Protein AF-A0A2V6G8P4-F1 (afdb_monomer_lite)

Structure (mmCIF, N/CA/C/O backbone):
data_AF-A0A2V6G8P4-F1
#
_entry.id   AF-A0A2V6G8P4-F1
#
loop_
_atom_site.group_PDB
_atom_site.id
_atom_site.type_symbol
_atom_site.label_atom_id
_atom_site.label_alt_id
_atom_site.label_comp_id
_atom_site.label_asym_id
_atom_site.label_entity_id
_atom_site.label_seq_id
_atom_site.pdbx_PDB_ins_code
_atom_site.Cartn_x
_atom_site.Cartn_y
_atom_site.Cartn_z
_atom_site.occupancy
_atom_site.B_iso_or_equiv
_atom_site.auth_seq_id
_atom_site.auth_comp_id
_atom_site.auth_asym_id
_atom_site.auth_atom_id
_atom_site.pdbx_PDB_model_num
ATOM 1 N N . MET A 1 1 ? 22.474 -13.464 -49.211 1.00 40.06 1 MET A N 1
ATOM 2 C CA . MET A 1 1 ? 23.009 -12.945 -47.936 1.00 40.06 1 MET A CA 1
ATOM 3 C C . MET A 1 1 ? 21.839 -12.470 -47.101 1.00 40.06 1 MET A C 1
ATOM 5 O O . MET A 1 1 ? 21.178 -11.500 -47.440 1.00 40.06 1 MET A O 1
ATOM 9 N N . THR A 1 2 ? 21.511 -13.287 -46.114 1.00 39.16 2 THR A N 1
ATOM 10 C CA . THR A 1 2 ? 20.332 -13.243 -45.253 1.00 39.16 2 THR A CA 1
ATOM 11 C C . THR A 1 2 ? 20.549 -12.242 -44.122 1.00 39.16 2 THR A C 1
ATOM 13 O O . THR A 1 2 ? 21.585 -12.309 -43.472 1.00 39.16 2 THR A O 1
ATOM 16 N N . SER A 1 3 ? 19.586 -11.352 -43.874 1.00 38.47 3 SER A N 1
ATOM 17 C CA . SER A 1 3 ? 19.017 -11.068 -42.543 1.00 38.47 3 SER A CA 1
ATOM 18 C C . SER A 1 3 ? 18.161 -9.800 -42.625 1.00 38.47 3 SER A C 1
ATOM 20 O O . SER A 1 3 ? 18.639 -8.675 -42.485 1.00 38.47 3 SER A O 1
ATOM 22 N N . ALA A 1 4 ? 16.870 -9.993 -42.896 1.00 38.97 4 ALA A N 1
ATOM 23 C CA . ALA A 1 4 ? 15.856 -8.992 -42.617 1.00 38.97 4 ALA A CA 1
ATOM 24 C C . ALA A 1 4 ? 15.680 -8.947 -41.095 1.00 38.97 4 ALA A C 1
ATOM 26 O O . ALA A 1 4 ? 15.200 -9.903 -40.489 1.00 38.97 4 ALA A O 1
ATOM 27 N N . ASN A 1 5 ? 16.125 -7.854 -40.481 1.00 39.84 5 ASN A N 1
ATOM 28 C CA . ASN A 1 5 ? 16.019 -7.632 -39.048 1.00 39.84 5 ASN A CA 1
ATOM 29 C C . ASN A 1 5 ? 14.533 -7.534 -38.661 1.00 39.84 5 ASN A C 1
ATOM 31 O O . ASN A 1 5 ? 13.857 -6.539 -38.939 1.00 39.84 5 ASN A O 1
ATOM 35 N N . SER A 1 6 ? 14.015 -8.604 -38.062 1.00 38.91 6 SER A N 1
ATOM 36 C CA . SER A 1 6 ? 12.647 -8.744 -37.580 1.00 38.91 6 SER A CA 1
ATOM 37 C C . SER A 1 6 ? 12.410 -7.825 -36.380 1.00 38.91 6 SER A C 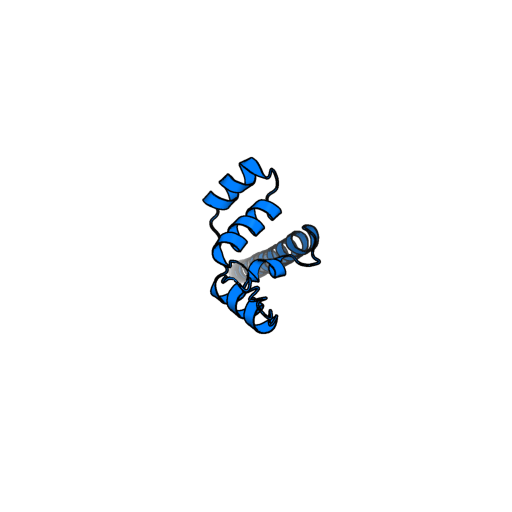1
ATOM 39 O O . SER A 1 6 ? 12.471 -8.248 -35.227 1.00 38.91 6 SER A O 1
ATOM 41 N N . ARG A 1 7 ? 12.096 -6.552 -36.629 1.00 43.25 7 ARG A N 1
ATOM 42 C CA . ARG A 1 7 ? 11.439 -5.710 -35.624 1.00 43.25 7 ARG A CA 1
ATOM 43 C C . ARG A 1 7 ? 9.972 -6.117 -35.548 1.00 43.25 7 ARG A C 1
ATOM 45 O O . ARG A 1 7 ? 9.107 -5.481 -36.144 1.00 43.25 7 ARG A O 1
ATOM 52 N N . SER A 1 8 ? 9.687 -7.178 -34.794 1.00 38.25 8 SER A N 1
ATOM 53 C CA . SER A 1 8 ? 8.346 -7.425 -34.268 1.00 38.25 8 SER A CA 1
ATOM 54 C C . SER A 1 8 ? 8.046 -6.354 -33.214 1.00 38.25 8 SER A C 1
ATOM 56 O O . SER A 1 8 ? 8.155 -6.578 -32.009 1.00 38.25 8 SER A O 1
ATOM 58 N N . GLY A 1 9 ? 7.734 -5.143 -33.674 1.00 42.72 9 GLY A N 1
ATOM 59 C CA . GLY A 1 9 ? 7.118 -4.125 -32.840 1.00 42.72 9 GLY A CA 1
ATOM 60 C C . GLY A 1 9 ? 5.787 -4.686 -32.359 1.00 42.72 9 GLY A C 1
ATOM 61 O O . GLY A 1 9 ? 4.838 -4.763 -33.136 1.00 42.72 9 GLY A O 1
ATOM 62 N N . SER A 1 10 ? 5.743 -5.155 -31.112 1.00 52.81 10 SER A N 1
ATOM 63 C CA . SER A 1 10 ? 4.498 -5.533 -30.452 1.00 52.81 10 SER A CA 1
ATOM 64 C C . SER A 1 10 ? 3.526 -4.363 -30.606 1.00 52.81 10 SER A C 1
ATOM 66 O O . SER A 1 10 ? 3.788 -3.274 -30.096 1.00 52.81 10 SER A O 1
ATOM 68 N N . ARG A 1 11 ? 2.438 -4.556 -31.366 1.00 57.59 11 ARG A N 1
ATOM 69 C CA . ARG A 1 11 ? 1.285 -3.652 -31.325 1.00 57.59 11 ARG A CA 1
ATOM 70 C C . ARG A 1 11 ? 0.729 -3.757 -29.911 1.00 57.59 11 ARG A C 1
ATOM 72 O O . ARG A 1 11 ? -0.075 -4.644 -29.637 1.00 57.59 11 ARG A O 1
ATOM 79 N N . SER A 1 12 ? 1.201 -2.899 -29.013 1.00 60.06 12 SER A N 1
ATOM 80 C CA . SER A 1 12 ? 0.671 -2.805 -27.661 1.00 60.06 12 SER A CA 1
ATOM 81 C C . SER A 1 12 ? -0.811 -2.452 -27.759 1.00 60.06 12 SER A C 1
ATOM 83 O O . SER A 1 12 ? -1.199 -1.443 -28.348 1.00 60.06 12 SER A O 1
ATOM 85 N N . ARG A 1 13 ? -1.664 -3.324 -27.225 1.00 78.06 13 ARG A N 1
ATOM 86 C CA . ARG A 1 13 ? -3.091 -3.054 -27.049 1.00 78.06 13 ARG A CA 1
ATOM 87 C C . ARG A 1 13 ? -3.271 -2.748 -25.561 1.00 78.06 13 ARG A C 1
ATOM 89 O O . ARG A 1 13 ? -3.227 -3.683 -24.767 1.00 78.06 13 ARG A O 1
ATOM 96 N N . PRO A 1 14 ? -3.465 -1.477 -25.146 1.00 88.25 14 PRO A N 1
ATOM 97 C CA . PRO A 1 14 ? -3.460 -1.093 -23.728 1.00 88.25 14 PRO A CA 1
ATOM 98 C C . PRO A 1 14 ? -4.406 -1.912 -22.841 1.00 88.25 14 PRO A C 1
ATOM 100 O O . PRO A 1 14 ? -4.102 -2.179 -21.685 1.00 88.25 14 PRO A O 1
ATOM 103 N N . LYS A 1 15 ? -5.537 -2.372 -23.389 1.00 92.94 15 LYS A N 1
ATOM 104 C CA . LYS A 1 15 ? -6.476 -3.248 -22.673 1.00 92.94 15 LYS A CA 1
ATOM 105 C C . LYS A 1 15 ? -5.884 -4.621 -22.335 1.00 92.94 15 LYS A C 1
ATOM 107 O O . LYS A 1 15 ? -6.175 -5.153 -21.268 1.00 92.94 15 LYS A O 1
ATOM 112 N N . GLU A 1 16 ? -5.075 -5.184 -23.225 1.00 94.31 16 GLU A N 1
ATOM 113 C CA . GLU A 1 16 ? -4.413 -6.474 -23.013 1.00 94.31 16 GLU A CA 1
ATOM 114 C C . GLU A 1 16 ? -3.206 -6.341 -22.105 1.00 94.31 16 GLU A C 1
ATOM 116 O O . GLU A 1 16 ? -3.076 -7.140 -21.187 1.00 94.31 16 GLU A O 1
ATOM 121 N N . ASP A 1 17 ? -2.394 -5.295 -22.286 1.00 95.25 17 ASP A N 1
ATOM 122 C CA . ASP A 1 17 ? -1.287 -5.006 -21.371 1.00 95.25 17 ASP A CA 1
ATOM 123 C C . ASP A 1 17 ? -1.830 -4.788 -19.942 1.00 95.25 17 ASP A C 1
ATOM 125 O O . ASP A 1 17 ? -1.281 -5.327 -18.986 1.00 95.25 17 ASP A O 1
ATOM 129 N N . ALA A 1 18 ? -2.971 -4.104 -19.781 1.00 94.88 18 ALA A N 1
ATOM 130 C CA . ALA A 1 18 ? -3.638 -3.962 -18.484 1.00 94.88 18 ALA A CA 1
ATOM 131 C C . ALA A 1 18 ? -4.169 -5.292 -17.917 1.00 94.88 18 ALA A C 1
ATOM 133 O O . ALA A 1 18 ? -4.150 -5.499 -16.702 1.00 94.88 18 ALA A O 1
ATOM 134 N N . ALA A 1 19 ? -4.668 -6.193 -18.768 1.00 95.75 19 ALA A N 1
ATOM 135 C CA . ALA A 1 19 ? -5.090 -7.526 -18.339 1.00 95.75 19 ALA A CA 1
ATOM 136 C C . ALA A 1 19 ? -3.890 -8.381 -17.898 1.00 95.75 19 ALA A C 1
ATOM 138 O O . ALA A 1 19 ? -3.971 -9.057 -16.874 1.00 95.75 19 ALA A O 1
ATOM 139 N N . GLU A 1 20 ? -2.773 -8.298 -18.620 1.00 95.75 20 GLU A N 1
ATOM 140 C CA . GLU A 1 20 ? -1.522 -8.979 -18.285 1.00 95.75 20 GLU A CA 1
ATOM 141 C C . GLU A 1 20 ? -0.929 -8.450 -16.974 1.00 95.75 20 GLU A C 1
ATOM 143 O O . GLU A 1 20 ? -0.571 -9.249 -16.108 1.00 95.75 20 GLU A O 1
ATOM 148 N N . ILE A 1 21 ? -0.910 -7.122 -16.777 1.00 96.25 21 ILE A N 1
ATOM 149 C CA . ILE A 1 21 ? -0.514 -6.498 -15.505 1.00 96.25 21 ILE A CA 1
ATOM 150 C C . ILE A 1 21 ? -1.346 -7.085 -14.364 1.00 96.25 21 ILE A C 1
ATOM 152 O O . ILE A 1 21 ? -0.776 -7.625 -13.424 1.00 96.25 21 ILE A O 1
ATOM 156 N N . ARG A 1 22 ? -2.683 -7.063 -14.457 1.00 96.19 22 ARG A N 1
ATOM 157 C CA . ARG A 1 22 ? -3.555 -7.603 -13.396 1.00 96.19 22 ARG A CA 1
ATOM 158 C C . ARG A 1 22 ? -3.325 -9.087 -13.121 1.00 96.19 22 ARG A C 1
ATOM 160 O O . ARG A 1 22 ? -3.465 -9.517 -11.984 1.00 96.19 22 ARG A O 1
ATOM 167 N N . LYS A 1 23 ? -2.989 -9.871 -14.147 1.00 97.06 23 LYS A N 1
ATOM 168 C CA . LYS A 1 23 ? -2.749 -11.312 -14.015 1.00 97.06 23 LYS A CA 1
ATOM 169 C C . LYS A 1 23 ? -1.408 -11.631 -13.349 1.00 97.06 23 LYS A C 1
ATOM 171 O O . LYS A 1 23 ? -1.294 -12.663 -12.693 1.00 97.06 23 LYS A O 1
ATOM 176 N N . ARG A 1 24 ? -0.385 -10.804 -13.573 1.00 97.25 24 ARG A N 1
ATOM 177 C CA . ARG A 1 24 ? 1.008 -11.114 -13.206 1.00 97.25 24 ARG A CA 1
ATOM 178 C C . ARG A 1 24 ? 1.595 -10.241 -12.115 1.00 97.25 24 ARG A C 1
ATOM 180 O O . ARG A 1 24 ? 2.651 -10.600 -11.598 1.00 97.25 24 ARG A O 1
ATOM 187 N N . ALA A 1 25 ? 0.961 -9.115 -11.804 1.00 96.12 25 ALA A N 1
ATOM 188 C CA . ALA A 1 25 ? 1.404 -8.227 -10.747 1.00 96.12 25 ALA A CA 1
ATOM 189 C C . ALA A 1 25 ? 1.497 -9.004 -9.432 1.00 96.12 25 ALA A C 1
ATOM 191 O O . ALA A 1 25 ? 0.529 -9.587 -8.949 1.00 96.12 25 ALA A O 1
ATOM 192 N N . ARG A 1 26 ? 2.705 -9.018 -8.888 1.00 97.31 26 ARG A N 1
ATOM 193 C CA . ARG A 1 26 ? 3.075 -9.545 -7.579 1.00 97.31 26 ARG A CA 1
ATOM 194 C C . ARG A 1 26 ? 4.293 -8.760 -7.120 1.00 97.31 26 ARG A C 1
ATOM 196 O O . ARG A 1 26 ? 4.917 -8.075 -7.931 1.00 97.31 26 ARG A O 1
ATOM 203 N N . PHE A 1 27 ? 4.604 -8.860 -5.841 1.00 97.81 27 PHE A N 1
ATOM 204 C CA . PHE A 1 27 ? 5.772 -8.219 -5.267 1.00 97.81 27 PHE A CA 1
ATOM 205 C C . PHE A 1 27 ? 6.341 -9.066 -4.130 1.00 97.81 27 PHE A C 1
ATOM 207 O O . PHE A 1 27 ? 5.655 -9.944 -3.600 1.00 97.81 27 PHE A O 1
ATOM 214 N N . SER A 1 28 ? 7.586 -8.788 -3.762 1.00 98.38 28 SER A N 1
ATOM 215 C CA . SER A 1 28 ? 8.297 -9.430 -2.658 1.00 98.38 28 SER A CA 1
ATOM 216 C C . SER A 1 28 ? 8.985 -8.361 -1.819 1.00 98.38 28 SER A C 1
ATOM 218 O O . SER A 1 28 ? 9.838 -7.636 -2.319 1.00 98.38 28 SER A O 1
ATOM 220 N N . ILE A 1 29 ? 8.612 -8.249 -0.540 1.00 97.81 29 ILE A N 1
ATOM 221 C CA . ILE A 1 29 ? 9.198 -7.252 0.372 1.00 97.81 29 ILE A CA 1
ATOM 222 C C . ILE A 1 29 ? 10.721 -7.433 0.503 1.00 97.81 29 ILE A C 1
ATOM 224 O O . ILE A 1 29 ? 11.424 -6.439 0.348 1.00 97.81 29 ILE A O 1
ATOM 228 N N . PRO A 1 30 ? 11.262 -8.653 0.718 1.00 98.31 30 PRO A N 1
ATOM 229 C CA . PRO A 1 30 ? 12.712 -8.843 0.774 1.00 98.31 30 PRO A CA 1
ATOM 230 C C . PRO A 1 30 ? 13.445 -8.358 -0.484 1.00 98.31 30 PRO A C 1
ATOM 232 O O . PRO A 1 30 ? 14.480 -7.713 -0.373 1.00 98.31 30 PRO A O 1
ATOM 235 N N . GLU A 1 31 ? 12.890 -8.613 -1.672 1.00 98.31 31 GLU A N 1
ATOM 236 C CA . GLU A 1 31 ? 13.490 -8.165 -2.937 1.00 98.31 31 GLU A CA 1
ATOM 237 C C . GLU A 1 31 ? 13.398 -6.646 -3.109 1.00 98.31 31 GLU A C 1
ATOM 239 O O . GLU A 1 31 ? 14.313 -6.033 -3.648 1.00 98.31 31 GLU A O 1
ATOM 244 N N . ILE A 1 32 ? 12.303 -6.023 -2.662 1.00 98.44 32 ILE A N 1
ATOM 245 C CA . ILE A 1 32 ? 12.163 -4.562 -2.683 1.00 98.44 32 ILE A CA 1
ATOM 246 C C . ILE A 1 32 ? 13.239 -3.922 -1.812 1.00 98.44 32 ILE A C 1
ATOM 248 O O . ILE A 1 32 ? 13.870 -2.977 -2.267 1.00 98.44 32 ILE A O 1
ATOM 252 N N . LEU A 1 33 ? 13.477 -4.452 -0.609 1.00 98.19 33 LEU A N 1
ATOM 253 C CA . LEU A 1 33 ? 14.508 -3.935 0.294 1.00 98.19 33 LEU A CA 1
ATOM 254 C C . LEU A 1 33 ? 15.910 -4.048 -0.328 1.00 98.19 33 LEU A C 1
ATOM 256 O O . LEU A 1 33 ? 16.668 -3.087 -0.291 1.00 98.19 33 LEU A O 1
ATOM 260 N N . GLU A 1 34 ? 16.231 -5.168 -0.984 1.00 98.06 34 GLU A N 1
ATOM 261 C CA . GLU A 1 34 ? 17.503 -5.328 -1.713 1.00 98.06 34 GLU A CA 1
ATOM 262 C C . GLU A 1 34 ? 17.636 -4.326 -2.875 1.00 98.06 34 GLU A C 1
ATOM 264 O O . GLU A 1 34 ? 18.698 -3.748 -3.113 1.00 98.06 34 GLU A O 1
ATOM 269 N N . ILE A 1 35 ? 16.552 -4.084 -3.616 1.00 98.25 35 ILE A N 1
ATOM 270 C CA . ILE A 1 35 ? 16.545 -3.080 -4.686 1.00 98.25 35 ILE A CA 1
ATOM 271 C C . ILE A 1 35 ? 16.696 -1.669 -4.100 1.00 98.25 35 ILE A C 1
ATOM 273 O O . ILE A 1 35 ? 17.402 -0.839 -4.676 1.00 98.25 35 ILE A O 1
ATOM 277 N N . GLU A 1 36 ? 16.065 -1.394 -2.964 1.00 98.25 36 GLU A N 1
ATOM 278 C CA . GLU A 1 36 ? 16.125 -0.102 -2.289 1.00 98.25 36 GLU A CA 1
ATOM 279 C C . GLU A 1 36 ? 17.551 0.252 -1.856 1.00 98.25 36 GLU A C 1
ATOM 281 O O . GLU A 1 36 ? 17.953 1.402 -2.023 1.00 98.25 36 GLU A O 1
ATOM 286 N N . GLU A 1 37 ? 18.361 -0.721 -1.424 1.00 97.81 37 GLU A N 1
ATOM 287 C CA . GLU A 1 37 ? 19.778 -0.498 -1.087 1.00 97.81 37 GLU A CA 1
ATOM 288 C C . GLU A 1 37 ? 20.572 0.136 -2.245 1.00 97.81 37 GLU A C 1
ATOM 290 O O . GLU A 1 37 ? 21.467 0.955 -2.018 1.00 97.81 37 GLU A O 1
ATOM 295 N N . ARG A 1 38 ? 20.236 -0.197 -3.501 1.00 97.12 38 ARG A N 1
ATOM 296 C CA . ARG A 1 38 ? 20.891 0.388 -4.686 1.00 97.12 38 ARG A CA 1
ATOM 297 C C . ARG A 1 38 ? 20.179 1.614 -5.250 1.00 97.12 38 ARG A C 1
ATOM 299 O O . ARG A 1 38 ? 20.848 2.473 -5.824 1.00 97.12 38 ARG A O 1
ATOM 306 N N . THR A 1 39 ? 18.853 1.707 -5.147 1.00 96.06 39 THR A N 1
ATOM 307 C CA . THR A 1 39 ? 18.096 2.849 -5.696 1.00 96.06 39 THR A CA 1
ATOM 308 C C . THR A 1 39 ? 18.032 4.026 -4.729 1.00 96.06 39 THR A C 1
ATOM 310 O O . THR A 1 39 ? 17.855 5.155 -5.182 1.00 96.06 39 THR A O 1
ATOM 313 N N . ASN A 1 40 ? 18.181 3.783 -3.423 1.00 96.25 40 ASN A N 1
ATOM 314 C CA . ASN A 1 40 ? 17.912 4.731 -2.337 1.00 96.25 40 ASN A CA 1
ATOM 315 C C . ASN A 1 40 ? 16.535 5.407 -2.473 1.00 96.25 40 ASN A C 1
ATOM 317 O O . ASN A 1 40 ? 16.369 6.580 -2.135 1.00 96.25 40 ASN A O 1
ATOM 321 N N . HIS A 1 41 ? 15.564 4.683 -3.039 1.00 95.62 41 HIS A N 1
ATOM 322 C CA . HIS A 1 41 ? 14.214 5.175 -3.274 1.00 95.62 41 HIS A CA 1
ATOM 323 C C . HIS A 1 41 ? 13.214 4.012 -3.316 1.00 95.62 41 HIS A C 1
ATOM 325 O O . HIS A 1 41 ? 13.179 3.227 -4.269 1.00 95.62 41 HIS A O 1
ATOM 331 N N . ASP A 1 42 ? 12.362 3.969 -2.299 1.00 95.12 42 ASP A N 1
ATOM 332 C CA . ASP A 1 42 ? 11.288 3.002 -2.051 1.00 95.12 42 ASP A CA 1
ATOM 333 C C . ASP A 1 42 ? 10.316 2.787 -3.230 1.00 95.12 42 ASP A C 1
ATOM 335 O O . ASP A 1 42 ? 10.096 1.655 -3.661 1.00 95.12 42 ASP A O 1
ATOM 339 N N . VAL A 1 43 ? 9.753 3.852 -3.810 1.00 94.62 43 VAL A N 1
ATOM 340 C CA . VAL A 1 43 ? 8.785 3.767 -4.915 1.00 94.62 43 VAL A CA 1
ATOM 341 C C . VAL A 1 43 ? 9.447 3.211 -6.170 1.00 94.62 43 VAL A C 1
ATOM 343 O O . VAL A 1 43 ? 8.866 2.362 -6.846 1.00 94.62 43 VAL A O 1
ATOM 346 N N . ILE A 1 44 ? 10.677 3.637 -6.472 1.00 95.50 44 ILE A N 1
ATOM 347 C CA . ILE A 1 44 ? 11.439 3.075 -7.594 1.00 95.50 44 ILE A CA 1
ATOM 348 C C . ILE A 1 44 ? 11.707 1.591 -7.335 1.00 95.50 44 ILE A C 1
ATOM 350 O O . ILE A 1 44 ? 11.480 0.772 -8.225 1.00 95.50 44 ILE A O 1
ATOM 354 N N . ALA A 1 45 ? 12.110 1.228 -6.115 1.00 97.75 45 ALA A N 1
ATOM 355 C CA . ALA A 1 45 ? 12.376 -0.158 -5.756 1.00 97.75 45 ALA A CA 1
ATOM 356 C C . ALA A 1 45 ? 11.137 -1.054 -5.893 1.00 97.75 45 ALA A C 1
ATOM 358 O O . ALA A 1 45 ? 11.203 -2.134 -6.487 1.00 97.75 45 ALA A O 1
ATOM 359 N N . PHE A 1 46 ? 9.983 -0.570 -5.435 1.00 96.81 46 PHE A N 1
ATOM 360 C CA . PHE A 1 46 ? 8.697 -1.235 -5.616 1.00 96.81 46 PHE A CA 1
ATOM 361 C C . PHE A 1 46 ? 8.336 -1.411 -7.098 1.00 96.81 46 PHE A C 1
ATOM 363 O O . PHE A 1 46 ? 7.986 -2.515 -7.523 1.00 96.81 46 PHE A O 1
ATOM 370 N N . LEU A 1 47 ? 8.446 -0.351 -7.904 1.00 96.00 47 LEU A N 1
ATOM 371 C CA . LEU A 1 47 ? 8.113 -0.398 -9.331 1.00 96.00 47 LEU A CA 1
ATOM 372 C C . LEU A 1 47 ? 9.022 -1.360 -10.100 1.00 96.00 47 LEU A C 1
ATOM 374 O O . LEU A 1 47 ? 8.534 -2.111 -10.946 1.00 96.00 47 LEU A O 1
ATOM 378 N N . GLU A 1 48 ? 10.318 -1.379 -9.795 1.00 96.94 48 GLU A N 1
ATOM 379 C CA . GLU A 1 48 ? 11.267 -2.320 -10.392 1.00 96.94 48 GLU A CA 1
ATOM 380 C C . GLU A 1 48 ? 10.957 -3.770 -10.001 1.00 96.94 48 GLU A C 1
ATOM 382 O O . GLU A 1 48 ? 10.952 -4.653 -10.868 1.00 96.94 48 GLU A O 1
ATOM 387 N N . ASN A 1 49 ? 10.620 -4.017 -8.731 1.00 98.12 49 ASN A N 1
ATOM 388 C CA . ASN A 1 49 ? 10.219 -5.341 -8.269 1.00 98.12 49 ASN A CA 1
ATOM 389 C C . ASN A 1 49 ? 8.975 -5.842 -9.017 1.00 98.12 49 ASN A C 1
ATOM 391 O O . ASN A 1 49 ? 9.005 -6.913 -9.626 1.00 98.12 49 ASN A O 1
ATOM 395 N N . VAL A 1 50 ? 7.910 -5.038 -9.068 1.00 97.50 50 VAL A N 1
ATOM 396 C CA . VAL A 1 50 ? 6.673 -5.387 -9.787 1.00 97.50 50 VAL A CA 1
ATOM 397 C C . VAL A 1 50 ? 6.936 -5.578 -11.284 1.00 97.50 50 VAL A C 1
ATOM 399 O O . VAL A 1 50 ? 6.410 -6.514 -11.902 1.00 97.50 50 VAL A O 1
ATOM 402 N N . ALA A 1 51 ? 7.778 -4.733 -11.883 1.00 97.12 51 ALA A N 1
ATOM 403 C CA . ALA A 1 51 ? 8.124 -4.829 -13.295 1.00 97.12 51 ALA A CA 1
ATOM 404 C C . ALA A 1 51 ? 8.821 -6.150 -13.644 1.00 97.12 51 ALA A C 1
ATOM 406 O O . ALA A 1 51 ? 8.541 -6.711 -14.709 1.00 97.12 51 ALA A O 1
ATOM 407 N N . SER A 1 52 ? 9.652 -6.690 -12.743 1.00 97.31 52 SER A N 1
ATOM 408 C CA . SER A 1 52 ? 10.327 -7.983 -12.937 1.00 97.31 52 SER A CA 1
ATOM 409 C C . SER A 1 52 ? 9.340 -9.143 -13.146 1.00 97.31 52 SER A C 1
ATOM 411 O O . SER A 1 52 ? 9.584 -10.058 -13.936 1.00 97.31 52 SER A O 1
ATOM 413 N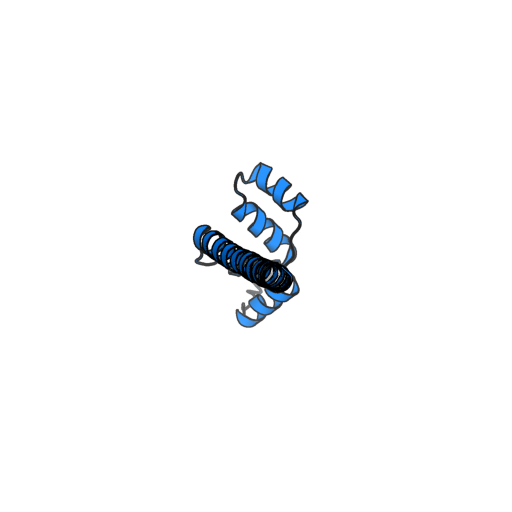 N . TYR A 1 53 ? 8.170 -9.071 -12.508 1.00 97.69 53 TYR A N 1
ATOM 414 C CA . TYR A 1 53 ? 7.141 -10.101 -12.584 1.00 97.69 53 TYR A CA 1
ATOM 415 C C . TYR A 1 53 ? 6.196 -9.935 -13.773 1.00 97.69 53 TYR A C 1
ATOM 417 O O . TYR A 1 53 ? 5.802 -10.926 -14.406 1.00 97.69 53 TYR A O 1
ATOM 425 N N . VAL A 1 54 ? 5.837 -8.689 -14.075 1.00 97.25 54 VAL A N 1
ATOM 426 C CA . VAL A 1 54 ? 4.904 -8.327 -15.147 1.00 97.25 54 VAL A CA 1
ATOM 427 C C . VAL A 1 54 ? 5.571 -8.405 -16.525 1.00 97.25 54 VAL A C 1
ATOM 429 O O . VAL A 1 54 ? 4.948 -8.850 -17.489 1.00 97.25 54 VAL A O 1
ATOM 432 N N . GLY A 1 55 ? 6.843 -8.018 -16.640 1.00 94.88 55 GLY A N 1
ATOM 433 C CA . GLY A 1 55 ? 7.565 -7.970 -17.911 1.00 94.88 55 GLY A CA 1
ATOM 434 C C . GLY A 1 55 ? 7.208 -6.734 -18.755 1.00 94.88 55 GLY A C 1
ATOM 435 O O . GLY A 1 55 ? 6.927 -5.673 -18.202 1.00 94.88 55 GLY A O 1
ATOM 436 N N . PRO A 1 56 ? 7.197 -6.817 -20.101 1.00 94.94 56 PRO A N 1
ATOM 437 C CA . PRO A 1 56 ? 7.116 -5.638 -20.976 1.00 94.94 56 PRO A CA 1
ATOM 438 C C . PRO A 1 56 ? 5.897 -4.727 -20.774 1.00 94.94 56 PRO A C 1
ATOM 440 O O . PRO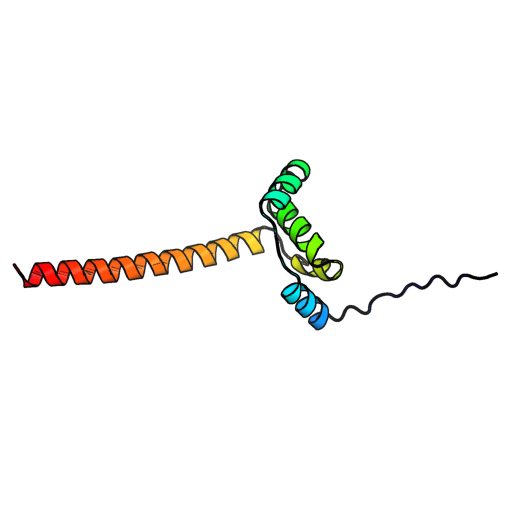 A 1 56 ? 5.970 -3.541 -21.094 1.00 94.94 56 PRO A O 1
ATOM 443 N N . ALA A 1 57 ? 4.782 -5.261 -20.263 1.00 95.94 57 ALA A N 1
ATOM 444 C CA . ALA A 1 57 ? 3.584 -4.479 -19.964 1.00 95.94 57 ALA A CA 1
ATOM 445 C C . ALA A 1 57 ? 3.786 -3.510 -18.780 1.00 95.94 57 ALA A C 1
ATOM 447 O O . ALA A 1 57 ? 3.068 -2.519 -18.684 1.00 95.94 57 ALA A O 1
ATOM 448 N N . ALA A 1 58 ? 4.795 -3.728 -17.928 1.00 95.38 58 ALA A N 1
ATOM 449 C CA . ALA A 1 58 ? 5.070 -2.906 -16.749 1.00 95.38 58 ALA A CA 1
ATOM 450 C C . ALA A 1 58 ? 5.340 -1.428 -17.066 1.00 95.38 58 ALA A C 1
ATOM 452 O O . ALA A 1 58 ? 5.104 -0.571 -16.219 1.00 95.38 58 ALA A O 1
ATOM 453 N N . ARG A 1 59 ? 5.747 -1.113 -18.306 1.00 93.19 59 ARG A N 1
ATOM 454 C CA . ARG A 1 59 ? 5.926 0.265 -18.802 1.00 93.19 59 ARG A CA 1
ATOM 455 C C . ARG A 1 59 ? 4.713 1.175 -18.580 1.00 93.19 59 ARG A C 1
ATOM 457 O O . ARG A 1 59 ? 4.865 2.386 -18.592 1.00 93.19 59 ARG A O 1
ATOM 464 N N . TRP A 1 60 ? 3.519 0.605 -18.402 1.00 94.19 60 TRP A N 1
ATOM 465 C CA . TRP A 1 60 ? 2.290 1.363 -18.175 1.00 94.19 60 TRP A CA 1
ATOM 466 C C . TRP A 1 60 ? 1.989 1.655 -16.698 1.00 94.19 60 TRP A C 1
ATOM 468 O O . TRP A 1 60 ? 1.144 2.501 -16.435 1.00 94.19 60 TRP A O 1
ATOM 478 N N . ILE A 1 61 ? 2.642 0.985 -15.739 1.00 92.44 61 ILE A N 1
ATOM 479 C CA . ILE A 1 61 ? 2.251 1.000 -14.312 1.00 92.44 61 ILE A CA 1
ATOM 480 C C . ILE A 1 61 ? 2.408 2.388 -13.669 1.00 92.44 61 ILE A C 1
ATOM 482 O O . ILE A 1 61 ? 1.612 2.752 -12.810 1.00 92.44 61 ILE A O 1
ATOM 486 N N . HIS A 1 62 ? 3.392 3.175 -14.109 1.00 94.62 62 HIS A N 1
ATOM 487 C CA . HIS A 1 62 ? 3.672 4.518 -13.584 1.00 94.62 62 HIS A CA 1
ATOM 488 C C . HIS A 1 62 ? 3.685 5.597 -14.683 1.00 94.62 62 HIS A C 1
ATOM 490 O O . HIS A 1 62 ? 4.192 6.700 -14.499 1.00 94.62 62 HIS A O 1
ATOM 496 N N . GLN A 1 63 ? 3.159 5.278 -15.870 1.00 93.94 63 GLN A N 1
ATOM 497 C CA . GLN A 1 63 ? 3.195 6.184 -17.016 1.00 93.94 63 GLN A CA 1
ATOM 498 C C . GLN A 1 63 ? 2.348 7.436 -16.740 1.00 93.94 63 GLN A C 1
ATOM 500 O O . GLN A 1 63 ? 1.123 7.358 -16.688 1.00 93.94 63 GLN A O 1
ATOM 505 N N . GLY A 1 64 ? 3.005 8.595 -16.640 1.00 94.06 64 GLY A N 1
ATOM 506 C CA . GLY A 1 64 ? 2.344 9.884 -16.406 1.00 94.06 64 GLY A CA 1
ATOM 507 C C . GLY A 1 64 ? 1.966 10.155 -14.947 1.00 94.06 64 GLY A C 1
ATOM 508 O O . GLY A 1 64 ? 1.248 11.118 -14.702 1.00 94.06 64 GLY A O 1
ATOM 509 N N . LEU A 1 65 ? 2.439 9.328 -14.011 1.00 94.81 65 LEU A N 1
ATOM 510 C CA . LEU A 1 65 ? 2.267 9.520 -12.573 1.00 94.81 65 LEU A CA 1
ATOM 511 C C . LEU A 1 65 ? 3.566 10.016 -11.932 1.00 94.81 65 LEU A C 1
ATOM 513 O O . LEU A 1 65 ? 4.657 9.860 -12.485 1.00 94.81 65 LEU A O 1
ATOM 517 N N . THR A 1 66 ? 3.426 10.591 -10.747 1.00 94.44 66 THR A N 1
ATOM 518 C CA . THR A 1 66 ? 4.501 10.899 -9.805 1.00 94.44 66 THR A CA 1
ATOM 519 C C . THR A 1 66 ? 4.368 10.026 -8.557 1.00 94.44 66 THR A C 1
ATOM 521 O O . THR A 1 66 ? 3.339 9.381 -8.337 1.00 94.44 66 THR A O 1
ATOM 524 N N . SER A 1 67 ? 5.394 10.002 -7.704 1.00 92.56 67 SER A N 1
ATOM 525 C CA . SER A 1 67 ? 5.353 9.265 -6.434 1.00 92.56 67 SER A CA 1
ATOM 526 C C . SER A 1 67 ? 4.178 9.691 -5.542 1.00 92.56 67 SER A C 1
ATOM 528 O O . SER A 1 67 ? 3.554 8.838 -4.915 1.00 92.56 67 SER A O 1
ATOM 530 N N . SER A 1 68 ? 3.826 10.983 -5.530 1.00 94.56 68 SER A N 1
ATOM 531 C CA . SER A 1 68 ? 2.714 11.515 -4.730 1.00 94.56 68 SER A CA 1
ATOM 532 C C . SER A 1 68 ? 1.360 10.949 -5.150 1.00 94.56 68 SER A C 1
ATOM 534 O O . SER A 1 68 ? 0.557 10.620 -4.286 1.00 94.56 68 SER A O 1
ATOM 536 N N . ASP A 1 69 ? 1.130 10.719 -6.448 1.00 94.81 69 ASP A N 1
ATOM 537 C CA . ASP A 1 69 ? -0.126 10.120 -6.921 1.00 94.81 69 ASP A CA 1
ATOM 538 C C . ASP A 1 69 ? -0.368 8.729 -6.300 1.00 94.81 69 ASP A C 1
ATOM 540 O O . ASP A 1 69 ? -1.510 8.349 -6.027 1.00 94.81 69 ASP A O 1
ATOM 544 N N . ILE A 1 70 ? 0.708 7.977 -6.036 1.00 92.75 70 ILE A N 1
ATOM 545 C CA . ILE A 1 70 ? 0.657 6.661 -5.384 1.00 92.75 70 ILE A CA 1
ATOM 546 C C . ILE A 1 70 ? 0.560 6.810 -3.861 1.00 92.75 70 ILE A C 1
ATOM 548 O O . ILE A 1 70 ? -0.296 6.184 -3.228 1.00 92.75 70 ILE A O 1
ATOM 552 N N . LEU A 1 71 ? 1.437 7.616 -3.262 1.00 95.00 71 LEU A N 1
ATOM 553 C CA . LEU A 1 71 ? 1.549 7.722 -1.807 1.00 95.00 71 LEU A CA 1
ATOM 554 C C . LEU A 1 71 ? 0.318 8.386 -1.189 1.00 95.00 71 LEU A C 1
ATOM 556 O O . LEU A 1 71 ? -0.256 7.834 -0.253 1.00 95.00 71 LEU A O 1
ATOM 560 N N . ASP A 1 72 ? -0.157 9.491 -1.756 1.00 96.88 72 ASP A N 1
ATOM 561 C CA . ASP A 1 72 ? -1.297 10.227 -1.205 1.00 96.88 72 ASP A CA 1
ATOM 562 C C . ASP A 1 72 ? -2.586 9.403 -1.318 1.00 96.88 72 ASP A C 1
ATOM 564 O O . ASP A 1 72 ? -3.377 9.332 -0.375 1.00 96.88 72 ASP A O 1
ATOM 568 N N . THR A 1 73 ? -2.773 8.705 -2.444 1.00 96.56 73 THR A N 1
ATOM 569 C CA . THR A 1 73 ? -3.928 7.819 -2.643 1.00 96.56 73 THR A CA 1
ATOM 570 C C . THR A 1 73 ? -3.886 6.621 -1.697 1.00 96.56 73 THR A C 1
ATOM 572 O O . THR A 1 73 ? -4.908 6.270 -1.105 1.00 96.56 73 THR A O 1
ATOM 575 N N . SER A 1 74 ? -2.721 5.985 -1.525 1.00 96.12 74 SER A N 1
ATOM 576 C CA . SER A 1 74 ? -2.597 4.835 -0.621 1.00 96.12 74 SER A CA 1
ATOM 577 C C . SER A 1 74 ? -2.801 5.237 0.842 1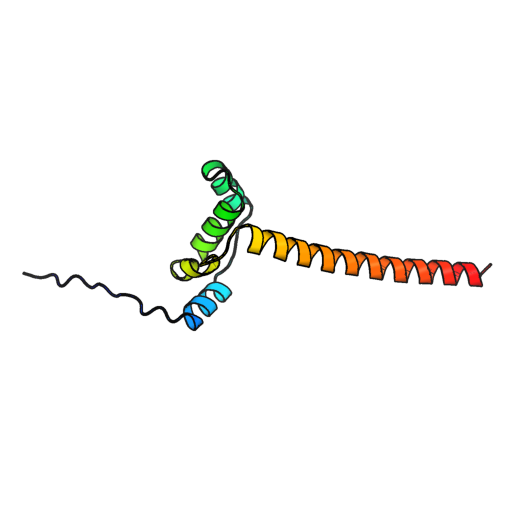.00 96.12 74 SER A C 1
ATOM 579 O O . SER A 1 74 ? -3.528 4.549 1.562 1.00 96.12 74 SER A O 1
ATOM 581 N N . LEU A 1 75 ? -2.280 6.395 1.257 1.00 98.00 75 LEU A N 1
ATOM 582 C CA . LEU A 1 75 ? -2.531 6.965 2.578 1.00 98.00 75 LEU A CA 1
ATOM 583 C C . LEU A 1 75 ? -4.018 7.281 2.787 1.00 98.00 75 LEU A C 1
ATOM 585 O O . LEU A 1 75 ? -4.572 6.952 3.833 1.00 98.00 75 LEU A O 1
ATOM 589 N N . ALA A 1 76 ? -4.693 7.872 1.798 1.00 98.50 76 ALA A N 1
ATOM 590 C CA . ALA A 1 76 ? -6.124 8.157 1.889 1.00 98.50 76 ALA A CA 1
ATOM 591 C C . ALA A 1 76 ? -6.964 6.881 2.086 1.00 98.50 76 ALA A C 1
ATOM 593 O O . ALA A 1 76 ? -7.881 6.872 2.910 1.00 98.50 76 ALA A O 1
ATOM 594 N N . VAL A 1 77 ? -6.629 5.791 1.383 1.00 98.50 77 VAL A N 1
ATOM 595 C CA . VAL A 1 77 ? -7.275 4.479 1.573 1.00 98.50 77 VAL A CA 1
ATOM 596 C C . VAL A 1 77 ? -7.040 3.962 2.993 1.00 98.50 77 VAL A C 1
ATOM 598 O O . VAL A 1 77 ? -8.007 3.626 3.677 1.00 98.50 77 VAL A O 1
ATOM 601 N N . GLN A 1 78 ? -5.792 3.980 3.472 1.00 98.62 78 GLN A N 1
ATOM 602 C CA . GLN A 1 78 ? -5.451 3.532 4.827 1.00 98.62 78 GLN A CA 1
ATOM 603 C C . GLN A 1 78 ? -6.177 4.335 5.911 1.00 98.62 78 GLN A C 1
ATOM 605 O O . GLN A 1 78 ? -6.674 3.757 6.879 1.00 98.62 78 GLN A O 1
ATOM 610 N N . LEU A 1 79 ? -6.270 5.658 5.759 1.00 98.75 79 LEU A N 1
ATOM 611 C CA . LEU A 1 79 ? -6.990 6.523 6.696 1.00 98.75 79 LEU A CA 1
ATOM 612 C C . LEU A 1 79 ? -8.485 6.201 6.723 1.00 98.75 79 LEU A C 1
ATOM 614 O O . LEU A 1 79 ? -9.074 6.141 7.801 1.00 98.75 79 LEU A O 1
ATOM 618 N N . ASN A 1 80 ? -9.092 5.962 5.560 1.00 98.69 80 ASN A N 1
ATOM 619 C CA . ASN A 1 80 ? -10.503 5.600 5.468 1.00 98.69 80 ASN A CA 1
ATOM 620 C C . ASN A 1 80 ? -10.792 4.242 6.132 1.00 98.69 80 ASN A C 1
ATOM 622 O O . ASN A 1 80 ? -11.731 4.123 6.917 1.00 98.69 80 ASN A O 1
ATOM 626 N N . GLU A 1 81 ? -9.961 3.232 5.872 1.00 98.69 81 GLU A N 1
ATOM 627 C CA . GLU A 1 81 ? -10.081 1.910 6.502 1.00 98.69 81 GLU A CA 1
ATOM 628 C C . GLU A 1 81 ? -9.851 1.982 8.019 1.00 98.69 81 GLU A C 1
ATOM 630 O O . GLU A 1 81 ? -10.619 1.412 8.796 1.00 98.69 81 GLU A O 1
ATOM 635 N N . SER A 1 82 ? -8.855 2.755 8.457 1.00 98.69 82 SER A N 1
ATOM 636 C CA . SER A 1 82 ? -8.573 2.974 9.881 1.00 98.69 82 SER A CA 1
ATOM 637 C C . SER A 1 82 ? -9.736 3.671 10.588 1.00 98.69 82 SER A C 1
ATOM 639 O O . SER A 1 82 ? -10.129 3.275 11.685 1.00 98.69 82 SER A O 1
ATOM 641 N N . ALA A 1 83 ? -10.332 4.687 9.955 1.00 98.75 83 ALA A N 1
ATOM 642 C CA . ALA A 1 83 ? -11.497 5.383 10.491 1.00 98.75 83 ALA A CA 1
ATOM 643 C C . ALA A 1 83 ? -12.705 4.448 10.640 1.00 98.75 83 ALA A C 1
ATOM 645 O O . ALA A 1 83 ? -13.446 4.565 11.617 1.00 98.75 83 ALA A O 1
ATOM 646 N N . GLN A 1 84 ? -12.885 3.500 9.715 1.00 98.75 84 GLN A N 1
ATOM 647 C CA . GLN A 1 84 ? -13.954 2.509 9.798 1.00 98.75 84 GLN A CA 1
ATOM 648 C C . GLN A 1 84 ? -13.771 1.572 11.000 1.00 98.75 84 GLN A C 1
ATOM 650 O O . GLN A 1 84 ? -14.727 1.369 11.749 1.00 98.75 84 GLN A O 1
ATOM 655 N N . ILE A 1 85 ? -12.550 1.074 11.234 1.00 98.75 85 ILE A N 1
ATOM 656 C CA . ILE A 1 85 ? -12.225 0.247 12.411 1.00 98.75 85 ILE A CA 1
ATOM 657 C C . ILE A 1 85 ? -12.566 1.007 13.700 1.00 98.75 85 ILE A C 1
ATOM 659 O O . ILE A 1 85 ? -13.332 0.520 14.531 1.00 98.75 85 ILE A O 1
ATOM 663 N N . LEU A 1 86 ? -12.083 2.248 13.825 1.00 98.81 86 LEU A N 1
ATOM 664 C CA . LEU A 1 86 ? -12.349 3.086 14.998 1.00 98.81 86 LEU A CA 1
ATOM 665 C C . LEU A 1 86 ? -13.846 3.359 15.193 1.00 98.81 86 LEU A C 1
ATOM 667 O O . LEU A 1 86 ? -14.342 3.345 16.319 1.00 98.81 86 LEU A O 1
ATOM 671 N N . ALA A 1 87 ? -14.587 3.609 14.112 1.00 98.81 87 ALA A N 1
ATOM 672 C CA . ALA A 1 87 ? -16.022 3.855 14.187 1.00 98.81 87 ALA A CA 1
ATOM 673 C C . ALA A 1 87 ? -16.791 2.631 14.706 1.00 98.81 87 ALA A C 1
ATOM 675 O O . ALA A 1 87 ? -17.742 2.787 15.478 1.00 98.81 87 ALA A O 1
ATOM 676 N N . ASP A 1 88 ? -16.393 1.427 14.304 1.00 98.81 88 ASP A N 1
ATOM 677 C CA . ASP A 1 88 ? -17.032 0.192 14.754 1.00 98.81 88 ASP A CA 1
ATOM 678 C C . ASP A 1 88 ? -16.668 -0.148 16.204 1.00 98.81 88 ASP A C 1
ATOM 680 O O . ASP A 1 88 ? -17.547 -0.550 16.973 1.00 98.81 88 ASP A O 1
ATOM 684 N N . ASP A 1 89 ? -15.435 0.121 16.631 1.00 98.81 89 ASP A N 1
ATOM 685 C CA . ASP A 1 89 ? -15.028 0.008 18.037 1.00 98.81 89 ASP A CA 1
ATOM 686 C C . ASP A 1 89 ? -15.809 0.980 18.934 1.00 98.81 89 ASP A C 1
ATOM 688 O O . ASP A 1 89 ? -16.305 0.606 20.001 1.00 98.81 89 ASP A O 1
ATOM 692 N N . LEU A 1 90 ? -16.007 2.223 18.484 1.00 98.81 90 LEU A N 1
ATOM 693 C CA . LEU A 1 90 ? -16.795 3.216 19.218 1.00 98.81 90 LEU A CA 1
ATOM 694 C C . LEU A 1 90 ? -18.272 2.817 19.341 1.00 98.81 90 LEU A C 1
ATOM 696 O O . LEU A 1 90 ? -18.887 3.062 20.384 1.00 98.81 90 LEU A O 1
ATOM 700 N N . LYS A 1 91 ? -18.858 2.187 18.314 1.00 98.81 91 LYS A N 1
ATOM 701 C CA . LYS A 1 91 ? -20.229 1.650 18.398 1.00 98.81 91 LYS A CA 1
ATOM 702 C C . LYS A 1 91 ? -20.323 0.547 19.448 1.00 98.81 91 LYS A C 1
ATOM 704 O O . LYS A 1 91 ? -21.222 0.611 20.288 1.00 98.81 91 LYS A O 1
ATOM 709 N N . GLN A 1 92 ? -19.386 -0.402 19.435 1.00 98.75 92 GLN A N 1
ATOM 710 C CA . GLN A 1 92 ? -19.330 -1.494 20.411 1.00 98.75 92 GLN A CA 1
ATOM 711 C C . GLN A 1 92 ? -19.157 -0.960 21.837 1.00 98.75 92 GLN A C 1
ATOM 713 O O . GLN A 1 92 ? -19.888 -1.352 22.749 1.00 98.75 92 GLN A O 1
ATOM 718 N N . LEU A 1 93 ? -18.249 0.000 22.028 1.00 98.62 93 LEU A N 1
ATOM 719 C CA . LEU A 1 93 ? -18.031 0.641 23.323 1.00 98.62 93 LEU A CA 1
ATOM 720 C C . LEU A 1 93 ? -19.297 1.344 23.824 1.00 98.62 93 LEU A C 1
ATOM 722 O O . LEU A 1 93 ? -19.694 1.174 24.978 1.00 98.62 93 LEU A O 1
ATOM 726 N N . ARG A 1 94 ? -19.965 2.107 22.953 1.00 98.62 94 ARG A N 1
ATOM 727 C CA . ARG A 1 94 ? -21.226 2.785 23.279 1.00 98.62 94 ARG A CA 1
ATOM 728 C C . ARG A 1 94 ? -22.299 1.790 23.718 1.00 98.62 94 ARG A C 1
ATOM 730 O O . ARG A 1 94 ? -23.011 2.057 24.684 1.00 98.62 94 ARG A O 1
ATOM 737 N N . GLU A 1 95 ? -22.433 0.665 23.023 1.00 98.56 95 GLU A N 1
ATOM 738 C CA . GLU A 1 95 ? -23.402 -0.382 23.367 1.00 98.56 95 GLU A CA 1
ATOM 739 C C . GLU A 1 95 ? -23.099 -1.017 24.726 1.00 98.56 95 GLU A C 1
ATOM 741 O O . GLU A 1 95 ? -24.005 -1.149 25.554 1.00 98.56 95 GLU A O 1
ATOM 746 N N . ALA A 1 96 ? -21.830 -1.327 24.998 1.00 98.50 96 ALA A N 1
ATOM 747 C CA . ALA A 1 96 ? -21.397 -1.871 26.280 1.00 98.50 96 ALA A CA 1
ATOM 748 C C . ALA A 1 96 ? -21.683 -0.907 27.445 1.00 98.50 96 ALA A C 1
ATOM 750 O O . ALA A 1 96 ? -22.241 -1.314 28.468 1.00 98.50 96 ALA A O 1
ATOM 751 N N . ILE A 1 97 ? -21.365 0.382 27.280 1.00 98.50 97 ILE A N 1
ATOM 752 C CA . ILE A 1 97 ? -21.640 1.411 28.293 1.00 98.50 97 ILE A CA 1
ATOM 753 C C . ILE A 1 97 ? -23.149 1.570 28.504 1.00 98.50 97 ILE A C 1
ATOM 755 O O . ILE A 1 97 ? -23.605 1.605 29.646 1.00 98.50 97 ILE A O 1
ATOM 759 N N . ALA A 1 98 ? -23.943 1.608 27.431 1.00 98.44 98 ALA A N 1
ATOM 760 C CA . ALA A 1 98 ? -25.398 1.708 27.531 1.00 98.44 98 ALA A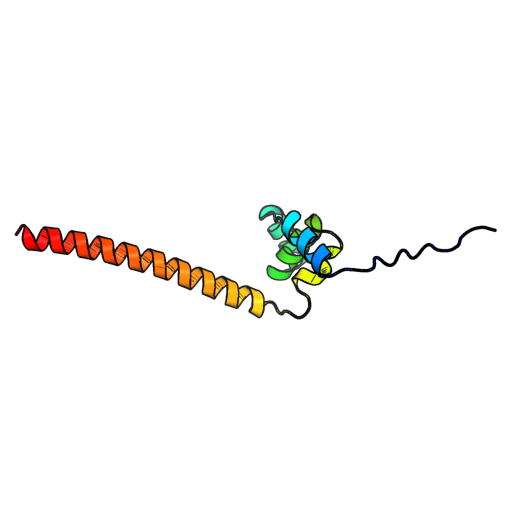 CA 1
ATOM 761 C C . ALA A 1 98 ? -26.018 0.504 28.259 1.00 98.44 98 ALA A C 1
ATOM 763 O O . ALA A 1 98 ? -26.985 0.667 29.002 1.0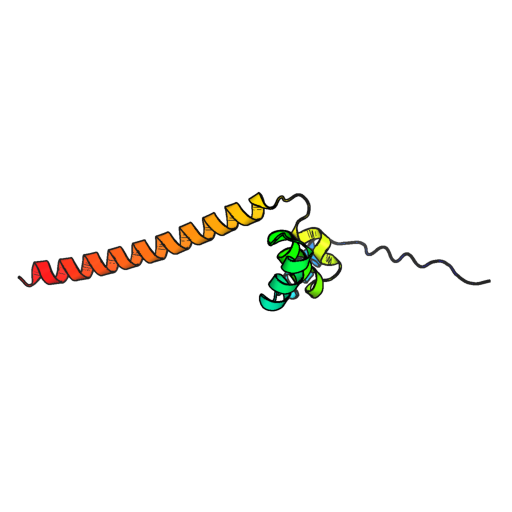0 98.44 98 ALA A O 1
ATOM 764 N N . ALA A 1 99 ? -25.469 -0.700 28.074 1.00 98.44 99 ALA A N 1
ATOM 765 C CA . ALA A 1 99 ? -25.902 -1.883 28.808 1.00 98.44 99 ALA A CA 1
ATOM 766 C C . ALA A 1 99 ? -25.592 -1.772 30.310 1.00 98.44 99 ALA A C 1
ATOM 768 O O . ALA A 1 99 ? -26.465 -2.058 31.129 1.00 98.44 99 ALA A O 1
ATOM 769 N N . GLN A 1 100 ? -24.392 -1.310 30.682 1.00 98.25 100 GLN A N 1
ATOM 770 C CA . GLN A 1 100 ? -24.034 -1.100 32.092 1.00 98.25 100 GLN A CA 1
ATOM 771 C C . GLN A 1 100 ? -24.886 -0.008 32.747 1.00 98.25 100 GLN A C 1
ATOM 773 O O . GLN A 1 100 ? -25.398 -0.218 33.841 1.00 98.25 100 GLN A O 1
ATOM 778 N N . ALA A 1 101 ? -25.108 1.112 32.057 1.00 97.88 101 ALA A N 1
ATOM 779 C CA . ALA A 1 101 ? -25.903 2.232 32.564 1.00 97.88 101 ALA A CA 1
ATOM 780 C C . ALA A 1 101 ? -27.396 1.910 32.751 1.00 97.88 101 ALA A C 1
ATOM 782 O O . ALA A 1 101 ? -28.091 2.637 33.441 1.00 97.88 101 ALA A O 1
ATOM 783 N N . ARG A 1 102 ? -27.919 0.859 32.104 1.00 97.38 102 ARG A N 1
ATOM 784 C CA . ARG A 1 102 ? -29.291 0.371 32.345 1.00 97.38 102 ARG A CA 1
ATOM 785 C C . ARG A 1 102 ? -29.369 -0.645 33.481 1.00 97.38 102 ARG A C 1
ATOM 787 O O . ARG A 1 102 ? -30.459 -0.910 33.977 1.00 97.38 102 ARG A O 1
ATOM 794 N N . LYS A 1 103 ? -28.248 -1.286 33.813 1.00 97.00 103 LYS A N 1
ATOM 795 C CA . LYS A 1 103 ? -28.170 -2.324 34.845 1.00 97.00 103 LYS A CA 1
ATOM 796 C C . LYS A 1 103 ? -28.077 -1.725 36.251 1.00 97.00 103 LYS A C 1
ATOM 798 O O . LYS A 1 103 ? -28.567 -2.349 37.191 1.00 97.00 103 LYS A O 1
ATOM 803 N N . TYR A 1 104 ? -27.418 -0.577 36.376 1.00 87.62 104 TYR A N 1
ATOM 804 C CA . TYR A 1 104 ? -27.191 0.160 37.620 1.00 87.62 104 TYR A CA 1
ATOM 805 C C . TYR A 1 104 ? -27.905 1.506 37.573 1.00 87.62 104 TYR A C 1
ATOM 807 O O . TYR A 1 104 ? -28.281 1.989 38.662 1.00 87.62 104 TYR A O 1
#

pLDDT: mean 90.42, std 17.12, range [38.25, 98.81]

Foldseek 3Di:
DDDDDDPPPPPDDLVVLVVLLVVFFDADPVQLVVQCVVVVDNVVSGLVRRCVRSPPSSCPVQVPHDPCVVVVVVVVVVVVVVVVVVVVVVVVVVVVVVVVVVVD

Secondary structure (DSSP, 8-state):
-------------HHHHHHHHHHH----HHHHHHHHHHHS-HHHHHHHHHHHHH-GGGGGTTTT--HHHHHHHHHHHHHHHHHHHHHHHHHHHHHHHHHHHHH-

Sequence (104 aa):
MTSANSRSGSRSRPKEDAAEIRKRARFSIPEILEIEERTNHDVIAFLENVASYVGPAARWIHQGLTSSDILDTSLAVQLNESAQILADDLKQLREAIAAQARKY

Radius of gyration: 23.69 Å; chains: 1; bounding box: 52×25×86 Å